Protein AF-A0AAV4B6E3-F1 (afdb_monomer_lite)

Structure (mmCIF, N/CA/C/O backbone):
data_AF-A0AAV4B6E3-F1
#
_entry.id   AF-A0AAV4B6E3-F1
#
loop_
_atom_site.group_PDB
_atom_site.id
_atom_site.type_symbol
_atom_site.label_atom_id
_atom_site.label_alt_id
_atom_site.label_comp_id
_atom_site.label_asym_id
_atom_site.label_entity_id
_atom_site.label_seq_id
_atom_site.pdbx_PDB_ins_code
_atom_site.Cartn_x
_atom_site.Cartn_y
_atom_site.Cartn_z
_atom_site.occupancy
_atom_site.B_iso_or_equiv
_atom_site.auth_seq_id
_atom_site.auth_comp_id
_atom_site.auth_asym_id
_atom_site.auth_atom_id
_atom_site.pdbx_PDB_model_num
ATOM 1 N N . MET A 1 1 ? 1.330 -4.296 14.719 1.00 67.62 1 MET A N 1
ATOM 2 C CA . MET A 1 1 ? 0.275 -4.312 15.753 1.00 67.62 1 MET A CA 1
ATOM 3 C C . MET A 1 1 ? -0.475 -5.614 15.565 1.00 67.62 1 MET A C 1
ATOM 5 O O . MET A 1 1 ? -0.799 -5.912 14.423 1.00 67.62 1 MET A O 1
ATOM 9 N N . SER A 1 2 ? -0.610 -6.430 16.605 1.00 88.00 2 SER A N 1
ATOM 10 C CA . SER A 1 2 ? -1.238 -7.752 16.497 1.00 88.00 2 SER A CA 1
ATOM 11 C C . SER A 1 2 ? -2.765 -7.663 16.591 1.00 88.00 2 SER A C 1
ATOM 13 O O . SER A 1 2 ? -3.308 -6.670 17.076 1.00 88.00 2 SER A O 1
ATOM 15 N N . GLU A 1 3 ? -3.461 -8.713 16.154 1.00 90.25 3 GLU A N 1
ATOM 16 C CA . GLU A 1 3 ? -4.915 -8.841 16.320 1.00 90.25 3 GLU A CA 1
ATOM 17 C C . GLU A 1 3 ? -5.330 -8.764 17.799 1.00 90.25 3 GLU A C 1
ATOM 19 O O . GLU A 1 3 ? -6.311 -8.107 18.134 1.00 90.25 3 GLU A O 1
ATOM 24 N N . LEU A 1 4 ? -4.523 -9.341 18.699 1.00 93.25 4 LEU A N 1
ATOM 25 C CA . LEU A 1 4 ? -4.719 -9.257 20.149 1.00 93.25 4 LEU A CA 1
ATOM 26 C C . LEU A 1 4 ? -4.613 -7.815 20.668 1.00 93.25 4 LEU A C 1
ATOM 28 O O . LEU A 1 4 ? -5.402 -7.417 21.525 1.00 93.25 4 LEU A O 1
ATOM 32 N N . ASP A 1 5 ? -3.690 -7.015 20.125 1.00 93.50 5 ASP A N 1
ATOM 33 C CA . ASP A 1 5 ? -3.562 -5.597 20.491 1.00 93.50 5 ASP A CA 1
ATOM 34 C C . ASP A 1 5 ? -4.786 -4.790 20.032 1.00 93.50 5 ASP A C 1
ATOM 36 O O . ASP A 1 5 ? -5.291 -3.938 20.768 1.00 93.50 5 ASP A O 1
ATOM 40 N N . LEU A 1 6 ? -5.284 -5.063 18.819 1.00 94.25 6 LEU A N 1
ATOM 41 C CA . LEU A 1 6 ? -6.503 -4.440 18.295 1.00 94.25 6 LEU A CA 1
ATOM 42 C C . LEU A 1 6 ? -7.722 -4.840 19.125 1.00 94.25 6 LEU A C 1
ATOM 44 O O . LEU A 1 6 ? -8.517 -3.975 19.493 1.00 94.25 6 LEU A O 1
ATOM 48 N N . PHE A 1 7 ? -7.841 -6.121 19.468 1.00 94.88 7 PHE A N 1
ATOM 49 C CA . PHE A 1 7 ? -8.919 -6.631 20.305 1.00 94.88 7 PHE A CA 1
ATOM 50 C C . PHE A 1 7 ? -8.922 -5.958 21.678 1.00 94.88 7 PHE A C 1
ATOM 52 O O . PHE A 1 7 ? -9.950 -5.429 22.089 1.00 94.88 7 PHE A O 1
ATOM 59 N N . ALA A 1 8 ? -7.776 -5.888 22.361 1.00 95.62 8 ALA A N 1
ATOM 60 C CA . ALA A 1 8 ? -7.667 -5.239 23.668 1.00 95.62 8 ALA A CA 1
ATOM 61 C C . ALA A 1 8 ? -8.015 -3.741 23.609 1.00 95.62 8 ALA A C 1
ATOM 63 O O . ALA A 1 8 ? -8.741 -3.231 24.465 1.00 95.62 8 ALA A O 1
ATOM 64 N N . LYS A 1 9 ? -7.548 -3.040 22.568 1.00 95.94 9 LYS A N 1
ATOM 65 C CA . LYS A 1 9 ? -7.863 -1.625 22.331 1.00 95.94 9 LYS A CA 1
ATOM 66 C C . LYS A 1 9 ? -9.359 -1.406 22.124 1.00 95.94 9 LYS A C 1
ATOM 68 O O . LYS A 1 9 ? -9.931 -0.478 22.697 1.00 95.94 9 LYS A O 1
ATOM 73 N N . TYR A 1 10 ? -9.989 -2.230 21.290 1.00 97.19 10 TYR A N 1
ATOM 74 C CA . TYR A 1 10 ? -11.417 -2.113 21.035 1.00 97.19 10 TYR A CA 1
ATOM 75 C C . TYR A 1 10 ? -12.234 -2.557 22.243 1.00 97.19 10 TYR A C 1
ATOM 77 O O . TYR A 1 10 ? -13.209 -1.895 22.562 1.00 97.19 10 TYR A O 1
ATOM 85 N N . LEU A 1 11 ? -11.816 -3.568 22.997 1.00 95.88 11 LEU A N 1
ATOM 86 C CA . LEU A 1 11 ? -12.491 -3.956 24.232 1.00 95.88 11 LEU A CA 1
ATOM 87 C C . LEU A 1 11 ? -12.544 -2.796 25.239 1.00 95.88 11 LEU A C 1
ATOM 89 O O . LEU A 1 11 ? -13.626 -2.444 25.706 1.00 95.88 11 LEU A O 1
ATOM 93 N N . ASP A 1 12 ? -11.408 -2.150 25.514 1.00 96.62 12 ASP A N 1
ATOM 94 C CA . ASP A 1 12 ? -11.341 -0.975 26.397 1.00 96.62 12 ASP A CA 1
ATOM 95 C C . ASP A 1 12 ? -12.201 0.188 25.871 1.00 96.62 12 ASP A C 1
ATOM 97 O O . ASP A 1 12 ? -12.976 0.785 26.622 1.00 96.62 12 ASP A O 1
ATOM 101 N N . LEU A 1 13 ? -12.141 0.473 24.566 1.00 96.75 13 LEU A N 1
ATOM 102 C CA . LEU A 1 13 ? -12.960 1.521 23.959 1.00 96.75 13 LEU A CA 1
ATOM 103 C C . LEU A 1 13 ? -14.460 1.213 24.064 1.00 96.75 13 LEU A C 1
ATOM 105 O O . LEU A 1 13 ? -15.246 2.09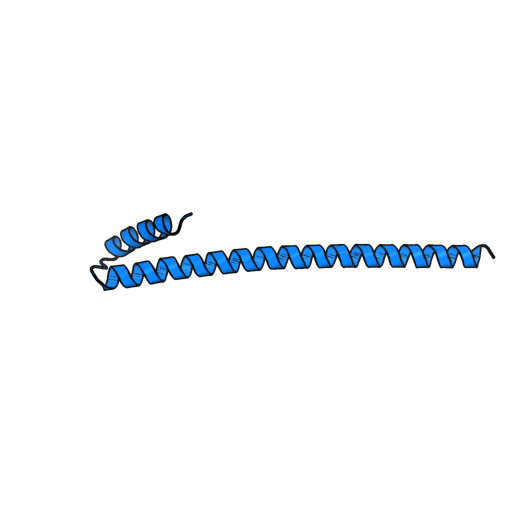9 24.387 1.00 96.75 13 LEU A O 1
ATOM 109 N N . GLY A 1 14 ? -14.865 -0.030 23.816 1.00 96.38 14 GLY A N 1
ATOM 110 C CA . GLY A 1 14 ? -16.261 -0.450 23.869 1.00 96.38 14 GLY A CA 1
ATOM 111 C C . GLY A 1 14 ? -16.836 -0.349 25.280 1.00 96.38 14 GLY A C 1
ATOM 112 O O . GLY A 1 14 ? -17.932 0.186 25.449 1.00 96.38 14 GLY A O 1
ATOM 113 N N . VAL A 1 15 ? -16.062 -0.750 26.296 1.00 96.31 15 VAL A N 1
ATOM 114 C CA . VAL A 1 15 ? -16.430 -0.573 27.711 1.00 96.31 15 VAL A CA 1
ATOM 115 C C . VAL A 1 15 ? -16.608 0.911 28.046 1.00 96.31 15 VAL A C 1
ATOM 117 O O . VAL A 1 15 ? -17.608 1.287 28.656 1.00 96.31 15 VAL A O 1
ATOM 120 N N . ARG A 1 16 ? -15.694 1.785 27.600 1.00 96.19 16 ARG A N 1
ATOM 121 C CA . ARG A 1 16 ? -15.811 3.244 27.808 1.00 96.19 16 ARG A CA 1
ATOM 122 C C . ARG A 1 16 ? -17.022 3.859 27.110 1.00 96.19 16 ARG A C 1
ATOM 124 O O . ARG A 1 16 ? -17.555 4.854 27.590 1.00 96.19 16 ARG A O 1
ATOM 131 N N . LEU A 1 17 ? -17.460 3.272 25.999 1.00 95.38 17 LEU A N 1
ATOM 132 C CA . LEU A 1 17 ? -18.670 3.672 25.277 1.00 95.38 17 LEU A CA 1
ATOM 133 C C . LEU A 1 17 ? -19.958 3.107 25.902 1.00 95.38 17 LEU A C 1
ATOM 135 O O . LEU A 1 17 ? -21.035 3.305 25.344 1.00 95.38 17 LEU A O 1
ATOM 139 N N . GLY A 1 18 ? -19.867 2.416 27.043 1.00 94.38 18 GLY A N 1
ATOM 140 C CA . GLY A 1 18 ? -21.017 1.846 27.745 1.00 94.38 18 GLY A CA 1
ATOM 141 C C . GLY A 1 18 ? -21.579 0.581 27.095 1.00 94.38 18 GLY A C 1
ATOM 142 O O . GLY A 1 18 ? -22.664 0.139 27.472 1.00 94.38 18 GLY A O 1
ATOM 143 N N . ARG A 1 19 ? -20.862 -0.015 26.133 1.00 94.44 19 ARG A N 1
ATOM 144 C CA . ARG A 1 19 ? -21.230 -1.316 25.563 1.00 94.44 19 ARG A CA 1
ATOM 145 C C . ARG A 1 19 ? -20.920 -2.414 26.570 1.00 94.44 19 ARG A C 1
ATOM 147 O O . ARG A 1 19 ? -19.940 -2.339 27.311 1.00 94.44 19 ARG A O 1
ATOM 154 N N . SER A 1 20 ? -21.746 -3.451 26.596 1.00 93.88 20 SER A N 1
ATOM 155 C CA . SER A 1 20 ? -21.570 -4.571 27.522 1.00 93.88 20 SER A CA 1
ATOM 156 C C . SER A 1 20 ? -22.116 -5.872 26.945 1.00 93.88 20 SER A C 1
ATOM 158 O O . SER A 1 20 ? -22.895 -5.864 25.992 1.00 93.88 20 SER A O 1
ATOM 160 N N . GLY A 1 21 ? -21.685 -6.996 27.522 1.00 91.31 21 GLY A N 1
ATOM 161 C CA . GLY A 1 21 ? -22.169 -8.323 27.151 1.00 91.31 21 GLY A CA 1
ATOM 162 C C . GLY A 1 21 ? -21.953 -8.647 25.671 1.00 91.31 21 GLY A C 1
ATOM 163 O O . GLY A 1 21 ? -20.886 -8.395 25.113 1.00 91.31 21 GLY A O 1
ATOM 164 N N . GLU A 1 22 ? -22.983 -9.207 25.046 1.00 92.25 22 GLU A N 1
ATOM 165 C CA . GLU A 1 22 ? -22.959 -9.645 23.648 1.00 92.25 22 GLU A CA 1
ATOM 166 C C . GLU A 1 22 ? -22.778 -8.480 22.659 1.00 92.25 22 GLU A C 1
ATOM 168 O O . GLU A 1 22 ? -22.033 -8.609 21.690 1.00 92.25 22 GLU A O 1
ATOM 173 N N . ASP A 1 23 ? -23.358 -7.308 22.950 1.00 94.94 23 ASP A N 1
ATOM 174 C CA . ASP A 1 23 ? -23.187 -6.102 22.124 1.00 94.94 23 ASP A CA 1
ATOM 175 C C . ASP A 1 23 ? -21.732 -5.606 22.120 1.00 94.94 23 ASP A C 1
ATOM 177 O O . ASP A 1 23 ? -21.232 -5.140 21.095 1.00 94.94 23 ASP A O 1
ATOM 181 N N . LEU A 1 24 ? -21.022 -5.744 23.247 1.00 96.00 24 LEU A N 1
ATOM 182 C CA . LEU A 1 24 ? -19.600 -5.415 23.318 1.00 96.00 24 LEU A CA 1
ATOM 183 C C . LEU A 1 24 ? -18.763 -6.390 22.485 1.00 96.00 24 LEU A C 1
ATOM 185 O O . LEU A 1 24 ? -17.938 -5.932 21.699 1.00 96.00 24 LEU A O 1
ATOM 189 N N . SER A 1 25 ? -18.985 -7.702 22.625 1.00 95.38 25 SER A N 1
ATOM 190 C CA . SER A 1 25 ? -18.217 -8.717 21.881 1.00 95.38 25 SER A CA 1
ATOM 191 C C . SER A 1 25 ? -18.384 -8.546 20.374 1.00 95.38 25 SER A C 1
ATOM 193 O O . SER A 1 25 ? -17.396 -8.383 19.659 1.00 95.38 25 SER A O 1
ATOM 195 N N . ALA A 1 26 ? -19.634 -8.467 19.903 1.00 95.81 26 ALA A N 1
ATOM 196 C CA . ALA A 1 26 ? -19.937 -8.318 18.483 1.00 95.81 26 ALA A CA 1
ATOM 197 C C . ALA A 1 26 ? -19.344 -7.024 17.901 1.00 95.81 26 ALA A C 1
ATOM 199 O O . ALA A 1 26 ? -18.827 -7.008 16.783 1.00 95.81 26 ALA A O 1
ATOM 200 N N . TRP A 1 27 ? -19.378 -5.928 18.665 1.00 96.81 27 TRP A N 1
ATOM 201 C CA . TRP A 1 27 ? -18.798 -4.662 18.231 1.00 96.81 27 TRP A CA 1
ATOM 202 C C . TRP A 1 27 ? -17.266 -4.696 18.175 1.00 96.81 27 TRP A C 1
ATOM 204 O O . TRP A 1 27 ? -16.683 -4.164 17.230 1.00 96.81 27 TRP A O 1
ATOM 214 N N . VAL A 1 28 ? -16.606 -5.321 19.155 1.00 97.25 28 VAL A N 1
ATOM 215 C CA . VAL A 1 28 ? -15.144 -5.479 19.160 1.00 97.25 28 VAL A CA 1
ATOM 216 C C . VAL A 1 28 ? -14.697 -6.320 17.969 1.00 97.25 28 VAL A C 1
ATOM 218 O O . VAL A 1 28 ? -13.808 -5.895 17.234 1.00 97.25 28 VAL A O 1
ATOM 221 N N . GLU A 1 29 ? -15.343 -7.462 17.733 1.00 95.94 29 GLU A N 1
ATOM 222 C CA . GLU A 1 29 ? -15.053 -8.342 16.596 1.00 95.94 29 GLU A CA 1
ATOM 223 C C . GLU A 1 29 ? -15.217 -7.613 15.256 1.00 95.94 29 GLU A C 1
ATOM 225 O O . GLU A 1 29 ? -14.335 -7.677 14.396 1.00 95.94 29 GLU A O 1
ATOM 230 N N . ASP A 1 30 ? -16.298 -6.843 15.094 1.00 96.94 30 ASP A N 1
ATOM 231 C CA . ASP A 1 30 ? -16.519 -6.037 13.893 1.00 96.94 30 ASP A CA 1
ATOM 232 C C . ASP A 1 30 ? -15.412 -4.993 13.679 1.00 96.94 30 ASP A C 1
ATOM 234 O O . ASP A 1 30 ? -14.944 -4.796 12.553 1.00 96.94 30 ASP A O 1
ATOM 238 N N . LYS A 1 31 ? -14.949 -4.338 14.751 1.00 96.62 31 LYS A N 1
ATOM 239 C CA . LYS A 1 31 ? -13.890 -3.324 14.667 1.00 96.62 31 LYS A CA 1
ATOM 240 C C . LYS A 1 31 ? -12.523 -3.914 14.364 1.00 96.62 31 LYS A C 1
ATOM 242 O O . LYS A 1 31 ? -11.824 -3.380 13.503 1.00 96.62 31 LYS A O 1
ATOM 247 N N . VAL A 1 32 ? -12.165 -5.015 15.021 1.00 96.12 32 VAL A N 1
ATOM 248 C CA . VAL A 1 32 ? -10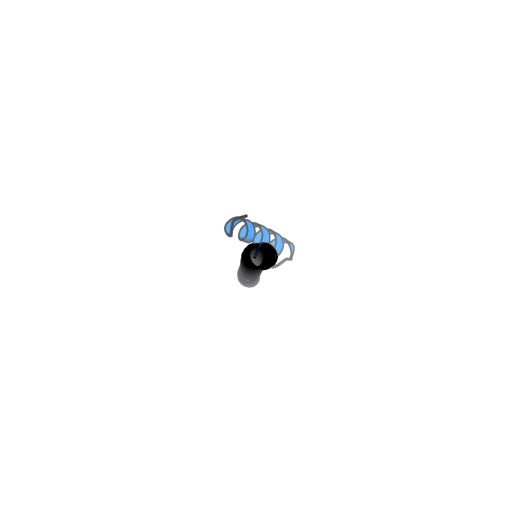.918 -5.743 14.749 1.00 96.12 32 VAL A CA 1
ATOM 249 C C . VAL A 1 32 ? -10.891 -6.186 13.289 1.00 96.12 32 VAL A C 1
ATOM 251 O O . VAL A 1 32 ? -9.937 -5.882 12.575 1.00 96.12 32 VAL A O 1
ATOM 254 N N . ARG A 1 33 ? -11.975 -6.803 12.808 1.00 95.25 33 ARG A N 1
ATOM 255 C CA . ARG A 1 33 ? -12.103 -7.239 11.414 1.00 95.25 33 ARG A CA 1
ATOM 256 C C . ARG A 1 33 ? -11.964 -6.081 10.423 1.00 95.25 33 ARG A C 1
ATOM 258 O O . ARG A 1 33 ? -11.203 -6.191 9.468 1.00 95.25 33 ARG A O 1
ATOM 265 N N . GLN A 1 34 ? -12.645 -4.956 10.654 1.00 95.69 34 GLN A N 1
ATOM 266 C CA . GLN A 1 34 ? -12.561 -3.781 9.775 1.00 95.69 34 GLN A CA 1
ATOM 267 C C . GLN A 1 34 ? -11.141 -3.219 9.664 1.00 95.69 34 GLN A C 1
ATOM 269 O O . GLN A 1 34 ? -10.727 -2.816 8.574 1.00 95.69 34 GLN A O 1
ATOM 274 N N . ASP A 1 35 ? -10.402 -3.167 10.770 1.00 95.50 35 ASP A N 1
ATOM 275 C CA . ASP A 1 35 ? -9.028 -2.668 10.767 1.00 95.50 35 ASP A CA 1
ATOM 276 C C . ASP A 1 35 ? -8.065 -3.642 10.088 1.00 95.50 35 ASP A C 1
ATOM 278 O O . ASP A 1 35 ? -7.223 -3.205 9.300 1.00 95.50 35 ASP A O 1
ATOM 282 N N . MET A 1 36 ? -8.235 -4.947 10.305 1.00 93.06 36 MET A N 1
ATOM 283 C CA . MET A 1 36 ? -7.471 -5.977 9.596 1.00 93.06 36 MET A CA 1
ATOM 284 C C . MET A 1 36 ? -7.721 -5.904 8.082 1.00 93.06 36 MET A C 1
ATOM 286 O O . MET A 1 36 ? -6.776 -5.764 7.310 1.00 93.06 36 MET A O 1
A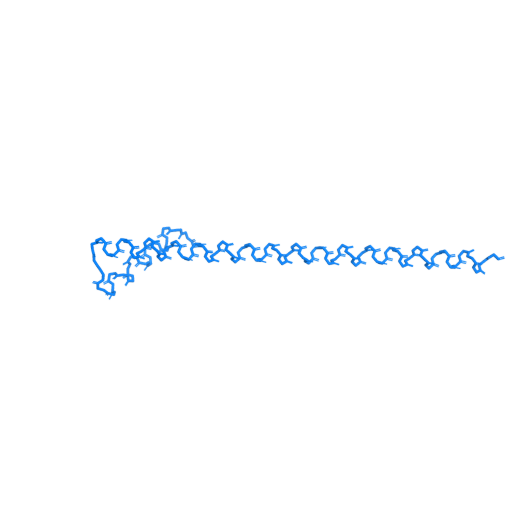TOM 290 N N . GLU A 1 37 ? -8.983 -5.832 7.645 1.00 94.94 37 GLU A N 1
ATOM 291 C CA . GLU A 1 37 ? -9.341 -5.671 6.225 1.00 94.94 37 GLU A CA 1
ATOM 292 C C . GLU A 1 37 ? -8.798 -4.365 5.612 1.00 94.94 37 GLU A C 1
ATOM 294 O O . GLU A 1 37 ? -8.559 -4.267 4.404 1.00 94.94 37 GLU A O 1
ATOM 299 N N . ARG A 1 38 ? -8.670 -3.293 6.402 1.00 93.44 38 ARG A N 1
ATOM 300 C CA . ARG A 1 38 ? -8.040 -2.043 5.944 1.00 93.44 38 ARG A CA 1
ATOM 301 C C . ARG A 1 38 ? -6.536 -2.208 5.786 1.00 93.44 38 ARG A C 1
ATOM 303 O O . ARG A 1 38 ? -6.004 -1.746 4.778 1.00 93.44 38 ARG A O 1
ATOM 310 N N . SER A 1 39 ? -5.888 -2.864 6.745 1.00 91.88 39 SER A N 1
ATOM 311 C CA . SER A 1 39 ? -4.460 -3.174 6.696 1.00 91.88 39 SER A CA 1
ATOM 312 C C . SER A 1 39 ? -4.132 -4.029 5.472 1.00 91.88 39 SER A C 1
ATOM 314 O O . SER A 1 39 ? -3.252 -3.669 4.695 1.00 91.88 39 SER A O 1
ATOM 316 N N . ASP A 1 40 ? -4.898 -5.092 5.227 1.00 93.44 40 ASP A N 1
ATOM 317 C CA . ASP A 1 40 ? -4.689 -5.976 4.077 1.00 93.44 40 ASP A CA 1
ATOM 318 C C . ASP A 1 40 ? -4.841 -5.231 2.748 1.00 93.44 40 ASP A C 1
ATOM 320 O O . ASP A 1 40 ? -3.988 -5.333 1.866 1.00 93.44 40 ASP A O 1
ATOM 324 N N . ARG A 1 41 ? -5.876 -4.389 2.624 1.00 95.31 41 ARG A N 1
ATOM 325 C CA . ARG A 1 41 ? -6.063 -3.539 1.437 1.00 95.31 41 ARG A CA 1
ATOM 326 C C . ARG A 1 41 ? -4.941 -2.525 1.249 1.00 95.31 41 ARG A C 1
ATOM 328 O O . ARG A 1 41 ? -4.641 -2.161 0.113 1.00 95.31 41 ARG A O 1
ATOM 335 N N . GLN A 1 42 ? -4.348 -2.018 2.327 1.00 94.56 42 GLN A N 1
ATOM 336 C CA . GLN A 1 42 ? -3.200 -1.124 2.223 1.00 94.56 42 GLN A CA 1
ATOM 337 C C . GLN A 1 42 ? -1.975 -1.879 1.701 1.00 94.56 42 GLN A C 1
ATOM 339 O O . GLN A 1 42 ? -1.361 -1.423 0.739 1.00 94.56 42 GLN A O 1
ATOM 344 N N . ILE A 1 43 ? -1.682 -3.052 2.267 1.00 94.69 43 ILE A N 1
ATOM 345 C CA . ILE A 1 43 ? -0.576 -3.911 1.828 1.00 94.69 43 ILE A CA 1
ATOM 346 C C . ILE A 1 43 ? -0.746 -4.288 0.351 1.00 94.69 43 ILE A C 1
ATOM 348 O O . ILE A 1 43 ? 0.203 -4.215 -0.426 1.00 94.69 43 ILE A O 1
ATOM 352 N N . GLU A 1 44 ? -1.960 -4.646 -0.069 1.00 95.31 44 GLU A N 1
ATOM 353 C CA . GLU A 1 44 ? -2.256 -4.960 -1.469 1.00 95.31 44 GLU A CA 1
ATOM 354 C C . GLU A 1 44 ? -2.003 -3.761 -2.397 1.00 95.31 44 GLU A C 1
ATOM 356 O O . GLU A 1 44 ? -1.404 -3.908 -3.464 1.00 95.31 44 GLU A O 1
ATOM 361 N N . ARG A 1 45 ? -2.408 -2.551 -1.989 1.00 96.00 45 ARG A N 1
ATOM 362 C CA . ARG A 1 45 ? -2.152 -1.323 -2.760 1.00 96.00 45 ARG A CA 1
ATOM 363 C C . ARG A 1 45 ? -0.668 -1.004 -2.872 1.00 96.00 45 ARG A C 1
ATOM 365 O O . ARG A 1 45 ? -0.236 -0.580 -3.941 1.00 96.00 45 ARG A O 1
ATOM 372 N N . GLU A 1 46 ? 0.088 -1.183 -1.793 1.00 95.75 46 GLU A N 1
ATOM 373 C CA . GLU A 1 46 ? 1.538 -0.975 -1.782 1.00 95.75 46 GLU A CA 1
ATOM 374 C C . GLU A 1 46 ? 2.227 -1.960 -2.731 1.00 95.75 46 GLU A C 1
ATOM 376 O O . GLU A 1 46 ? 2.935 -1.522 -3.636 1.00 95.75 46 GLU A O 1
ATOM 381 N N . ARG A 1 47 ? 1.898 -3.256 -2.650 1.00 95.88 47 ARG A N 1
ATOM 382 C CA . ARG A 1 47 ? 2.410 -4.276 -3.583 1.00 95.88 47 ARG A CA 1
ATOM 383 C C . ARG A 1 47 ? 2.084 -3.958 -5.038 1.00 95.88 47 ARG A C 1
ATOM 385 O O . ARG A 1 47 ? 2.952 -4.036 -5.901 1.00 95.88 47 ARG A O 1
ATOM 392 N N . LYS A 1 48 ? 0.845 -3.550 -5.324 1.00 97.00 48 LYS A N 1
ATOM 393 C CA . LYS A 1 48 ? 0.437 -3.175 -6.684 1.00 97.00 48 LYS A CA 1
ATOM 394 C C . LYS A 1 48 ? 1.178 -1.935 -7.185 1.00 97.00 48 LYS A C 1
ATOM 396 O O . LYS A 1 48 ? 1.453 -1.813 -8.376 1.00 97.00 48 LYS A O 1
ATOM 401 N N . ARG A 1 49 ? 1.482 -0.988 -6.294 1.00 97.12 49 ARG A N 1
ATOM 402 C CA . ARG A 1 49 ? 2.272 0.198 -6.634 1.00 97.12 49 ARG A CA 1
ATOM 403 C C . ARG A 1 49 ? 3.706 -0.183 -6.992 1.00 97.12 49 ARG A C 1
ATOM 405 O O . ARG A 1 49 ? 4.190 0.294 -8.012 1.00 97.12 49 ARG A O 1
ATOM 412 N N . GLU A 1 50 ? 4.336 -1.048 -6.202 1.00 96.88 50 GLU A N 1
ATOM 413 C CA . GLU A 1 50 ? 5.677 -1.575 -6.483 1.00 96.88 50 GLU A CA 1
ATOM 414 C C . GLU A 1 50 ? 5.709 -2.356 -7.804 1.00 96.88 50 GLU A C 1
ATOM 416 O O . GLU A 1 50 ? 6.597 -2.150 -8.626 1.00 96.88 50 GLU A O 1
ATOM 421 N N . GLU A 1 51 ? 4.699 -3.187 -8.068 1.00 97.38 51 GLU A N 1
ATOM 422 C CA . GLU A 1 51 ? 4.573 -3.915 -9.334 1.00 97.38 51 GLU A CA 1
ATOM 423 C C . GLU A 1 51 ? 4.462 -2.969 -10.538 1.00 97.38 51 GLU A C 1
ATOM 425 O O . GLU A 1 51 ? 5.166 -3.143 -11.534 1.00 97.38 51 GLU A O 1
ATOM 430 N N . MET A 1 52 ? 3.623 -1.931 -10.447 1.00 97.56 52 MET A N 1
ATOM 431 C CA . MET A 1 52 ? 3.512 -0.922 -11.506 1.00 97.56 52 MET A CA 1
ATOM 432 C C . MET A 1 52 ? 4.820 -0.152 -11.717 1.00 97.56 52 MET A C 1
ATOM 434 O O . MET A 1 52 ? 5.146 0.201 -12.851 1.00 97.56 52 MET A O 1
ATOM 438 N N . GLU A 1 53 ? 5.561 0.133 -10.647 1.00 96.94 53 GLU A N 1
ATOM 439 C CA . GLU A 1 53 ? 6.856 0.808 -10.728 1.00 96.94 53 GLU A CA 1
ATOM 440 C C . GLU A 1 53 ? 7.898 -0.067 -11.433 1.00 96.94 53 GLU A C 1
ATOM 442 O O . GLU A 1 53 ? 8.546 0.404 -12.368 1.00 96.94 53 GLU A O 1
ATOM 447 N N . MET A 1 54 ? 7.965 -1.357 -11.088 1.00 97.44 54 MET A N 1
ATOM 448 C CA . MET A 1 54 ? 8.826 -2.324 -11.774 1.00 97.44 54 MET A CA 1
ATOM 449 C C . MET A 1 54 ? 8.465 -2.471 -13.255 1.00 97.44 54 MET A C 1
ATOM 451 O O . MET A 1 54 ? 9.347 -2.406 -14.108 1.00 97.44 54 MET A O 1
ATOM 455 N N . GLN A 1 55 ? 7.176 -2.597 -13.592 1.00 97.31 55 GLN A N 1
ATOM 456 C CA . GLN A 1 55 ? 6.736 -2.668 -14.993 1.00 97.31 55 GLN A CA 1
ATOM 457 C C . GLN A 1 55 ? 7.099 -1.401 -15.777 1.00 97.31 55 GLN A C 1
ATOM 459 O O . GLN A 1 55 ? 7.482 -1.466 -16.948 1.00 97.31 55 GLN A O 1
ATOM 464 N N . LYS A 1 56 ? 6.988 -0.229 -15.143 1.00 97.44 56 LYS A N 1
ATOM 465 C CA . LYS A 1 56 ? 7.373 1.040 -15.763 1.00 97.44 56 LYS A CA 1
ATOM 466 C C . LYS A 1 56 ? 8.878 1.094 -16.021 1.00 97.44 56 LYS A C 1
ATOM 468 O O . LYS A 1 56 ? 9.280 1.518 -17.104 1.00 97.44 56 LYS A O 1
ATOM 473 N N . GLU A 1 57 ? 9.691 0.673 -15.058 1.00 96.94 57 GLU A N 1
ATOM 474 C CA . GLU A 1 57 ? 11.145 0.619 -15.207 1.00 96.94 57 GLU A CA 1
ATOM 475 C C . GLU A 1 57 ? 11.559 -0.364 -16.311 1.00 96.94 57 GLU A C 1
ATOM 477 O O . GLU A 1 57 ? 12.371 -0.028 -17.174 1.00 96.94 57 GLU A O 1
ATOM 482 N N . GLU A 1 58 ? 10.957 -1.553 -16.345 1.00 96.50 58 GLU A N 1
ATOM 483 C CA . GLU A 1 58 ? 11.219 -2.548 -17.384 1.00 96.50 58 GLU A CA 1
ATOM 484 C C . GLU A 1 58 ? 10.878 -2.010 -18.780 1.00 96.50 58 GLU A C 1
ATOM 486 O O . GLU A 1 58 ? 11.690 -2.105 -19.703 1.00 96.50 58 GLU A O 1
ATOM 491 N N . SER A 1 59 ? 9.717 -1.368 -18.928 1.00 96.69 59 SER A N 1
ATOM 492 C CA . SER A 1 59 ? 9.306 -0.730 -20.181 1.00 96.69 59 SER A CA 1
ATOM 493 C C . SER A 1 59 ? 10.301 0.346 -20.633 1.00 96.69 59 SER A C 1
ATOM 495 O O . SER A 1 59 ? 10.681 0.395 -21.805 1.00 96.69 59 SER A O 1
ATOM 497 N N . GLN A 1 60 ? 10.801 1.172 -19.707 1.00 96.88 60 GLN A N 1
ATOM 498 C CA . GLN A 1 60 ? 11.822 2.177 -20.016 1.00 96.88 60 GLN A CA 1
ATOM 499 C C . GLN A 1 60 ? 13.131 1.546 -20.501 1.00 96.88 60 GLN A C 1
ATOM 501 O O . GLN A 1 60 ? 13.671 1.990 -21.515 1.00 96.88 60 GLN A O 1
ATOM 506 N N . ARG A 1 61 ? 13.602 0.477 -19.847 1.00 95.94 61 ARG A N 1
ATOM 507 C CA . ARG A 1 61 ? 14.805 -0.257 -20.276 1.00 95.94 61 ARG A CA 1
ATOM 508 C C . ARG A 1 61 ? 14.635 -0.855 -21.674 1.00 95.94 61 ARG A C 1
ATOM 510 O O . ARG A 1 61 ? 15.542 -0.768 -22.496 1.00 95.94 61 ARG A O 1
ATOM 517 N N . GLN A 1 62 ? 13.464 -1.415 -21.982 1.00 96.69 62 GLN A N 1
ATOM 518 C CA . GLN A 1 62 ? 13.175 -1.950 -23.318 1.00 96.69 62 GLN A CA 1
ATOM 519 C C . GLN A 1 62 ? 13.168 -0.860 -24.399 1.00 96.69 62 GLN A C 1
ATOM 521 O O . GLN A 1 62 ? 13.678 -1.075 -25.501 1.00 96.69 62 GLN A O 1
ATOM 526 N N . LEU A 1 63 ? 12.611 0.316 -24.097 1.00 96.38 63 LEU A N 1
ATOM 527 C CA . LEU A 1 63 ? 12.631 1.457 -25.015 1.00 96.38 63 LEU A CA 1
ATOM 528 C C . LEU A 1 63 ? 14.055 1.964 -25.263 1.00 96.38 63 LEU A C 1
ATOM 530 O O . LEU A 1 63 ? 14.398 2.278 -26.403 1.00 96.38 63 LEU A O 1
ATOM 534 N N . GLU A 1 64 ? 14.887 2.018 -24.224 1.00 96.56 64 GLU A N 1
ATOM 535 C CA . GLU A 1 64 ? 16.287 2.422 -24.345 1.00 96.56 64 GLU A CA 1
ATOM 536 C C . GLU A 1 64 ? 17.092 1.439 -25.204 1.00 96.56 64 GLU A C 1
ATOM 538 O O . GLU A 1 64 ? 17.806 1.867 -26.111 1.00 96.56 64 GLU A O 1
ATOM 543 N N . LEU A 1 65 ? 16.908 0.130 -25.002 1.00 97.00 65 LEU A N 1
ATOM 544 C CA . LEU A 1 65 ? 17.528 -0.904 -25.838 1.00 97.00 65 LEU A CA 1
ATOM 545 C C . LEU A 1 65 ? 17.144 -0.748 -27.313 1.00 97.00 65 LEU A C 1
ATOM 547 O O . LEU A 1 65 ? 18.025 -0.648 -28.166 1.00 97.00 65 LEU A O 1
ATOM 551 N N . ARG A 1 66 ? 15.844 -0.628 -27.618 1.00 95.19 66 ARG A N 1
ATOM 552 C CA . ARG A 1 66 ? 15.377 -0.414 -29.000 1.00 95.19 66 A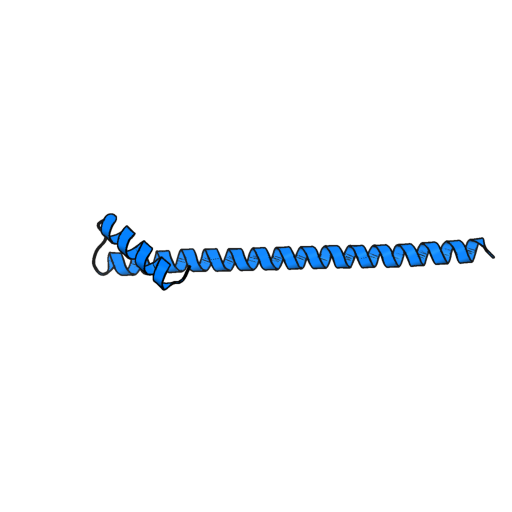RG A CA 1
ATOM 553 C C . ARG A 1 66 ? 15.943 0.856 -29.618 1.00 95.19 66 ARG A C 1
ATOM 555 O O . ARG A 1 66 ? 16.265 0.884 -30.803 1.00 95.19 66 ARG A O 1
ATOM 562 N N . ARG A 1 67 ? 16.048 1.928 -28.832 1.00 96.75 67 ARG A N 1
ATOM 563 C CA . ARG A 1 67 ? 16.642 3.178 -29.300 1.00 96.75 67 ARG A CA 1
ATOM 564 C C . ARG A 1 67 ? 18.114 2.979 -29.663 1.00 96.75 67 ARG A C 1
ATOM 566 O O . ARG A 1 67 ? 18.526 3.434 -30.725 1.00 96.75 67 ARG A O 1
ATOM 573 N N . MET A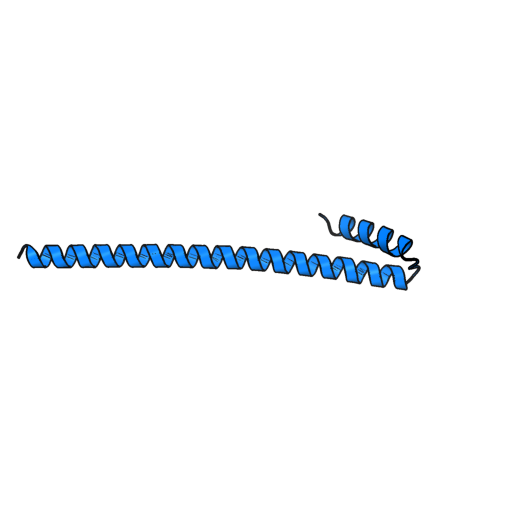 1 68 ? 18.886 2.291 -28.820 1.00 95.94 68 MET A N 1
ATOM 574 C CA . MET A 1 68 ? 20.294 1.996 -29.103 1.00 95.94 68 MET A CA 1
ATOM 575 C C . MET A 1 68 ? 20.462 1.127 -30.355 1.00 95.94 68 MET A C 1
ATOM 577 O O . MET A 1 68 ? 21.335 1.413 -31.172 1.00 95.94 68 MET A O 1
ATOM 581 N N . GLU A 1 69 ? 19.610 0.116 -30.545 1.00 95.69 69 GLU A N 1
ATOM 582 C CA . GLU A 1 69 ? 19.605 -0.725 -31.751 1.00 95.69 69 GLU A CA 1
ATOM 583 C C . GLU A 1 69 ? 19.351 0.097 -33.022 1.00 95.69 69 GLU A C 1
ATOM 585 O O . GLU A 1 69 ? 20.095 -0.021 -33.997 1.00 95.69 69 GLU A O 1
ATOM 590 N N . LEU A 1 70 ? 18.351 0.985 -32.999 1.00 95.62 70 LEU A N 1
ATOM 591 C CA . LEU A 1 70 ? 18.047 1.870 -34.126 1.00 95.62 70 LEU A CA 1
ATOM 592 C C . LEU A 1 70 ? 19.187 2.852 -34.415 1.00 95.62 70 LEU A C 1
ATOM 594 O O . LEU A 1 70 ? 19.537 3.069 -35.574 1.00 95.62 70 LEU A O 1
ATOM 598 N N . GLU A 1 71 ? 19.793 3.440 -33.381 1.00 95.56 71 GLU A N 1
ATOM 599 C CA . GLU A 1 71 ? 20.945 4.331 -33.552 1.00 95.56 71 GLU A CA 1
ATOM 600 C C . GLU A 1 71 ? 22.151 3.594 -34.154 1.00 95.56 71 GLU A C 1
ATOM 602 O O . GLU A 1 71 ? 22.840 4.150 -35.013 1.00 95.56 71 GLU A O 1
ATOM 607 N N . ALA A 1 72 ? 22.392 2.344 -33.749 1.00 95.75 72 ALA A N 1
ATOM 608 C CA . ALA A 1 72 ? 23.440 1.504 -34.321 1.00 95.75 72 ALA A CA 1
ATOM 609 C C . ALA A 1 72 ? 23.159 1.161 -35.794 1.00 95.75 72 ALA A C 1
ATOM 611 O O . ALA A 1 72 ? 24.060 1.268 -36.627 1.00 95.75 72 ALA A O 1
ATOM 612 N N . GLU A 1 73 ? 21.916 0.817 -36.142 1.00 95.25 73 GLU A N 1
ATOM 613 C CA . GLU A 1 73 ? 21.532 0.526 -37.527 1.00 95.25 73 GLU A CA 1
ATOM 614 C C . GLU A 1 73 ? 21.673 1.759 -38.433 1.00 95.25 73 GLU A C 1
ATOM 616 O O . GLU A 1 73 ? 22.196 1.656 -39.545 1.00 95.25 73 GLU A O 1
ATOM 621 N N . ILE A 1 74 ? 21.256 2.937 -37.957 1.00 95.38 74 ILE A N 1
ATOM 622 C CA . ILE A 1 74 ? 21.406 4.195 -38.700 1.00 95.38 74 ILE A CA 1
ATOM 623 C C . ILE A 1 74 ? 22.887 4.485 -38.963 1.00 95.38 74 ILE A C 1
ATOM 625 O O . ILE A 1 74 ? 23.246 4.777 -40.102 1.00 95.38 74 ILE A O 1
ATOM 629 N N . ARG A 1 75 ? 23.761 4.361 -37.954 1.00 95.25 75 ARG A N 1
ATOM 630 C CA . ARG A 1 75 ? 25.212 4.560 -38.139 1.00 95.25 75 ARG A CA 1
ATOM 631 C C . ARG A 1 75 ? 25.795 3.572 -39.146 1.00 95.25 75 ARG A C 1
ATOM 633 O O . ARG A 1 75 ? 26.466 3.996 -40.079 1.00 95.25 75 ARG A O 1
ATOM 640 N N . ALA A 1 76 ? 25.451 2.289 -39.035 1.00 93.69 76 ALA A N 1
ATOM 641 C CA . ALA A 1 76 ? 25.911 1.261 -39.969 1.00 93.69 76 ALA A CA 1
ATOM 642 C C . ALA A 1 76 ? 25.452 1.503 -41.421 1.00 93.69 76 ALA A C 1
ATOM 644 O O . ALA A 1 76 ? 26.123 1.073 -42.360 1.00 93.69 76 ALA A O 1
ATOM 645 N N . ARG A 1 77 ? 24.311 2.178 -41.625 1.00 92.69 77 ARG A N 1
ATOM 646 C C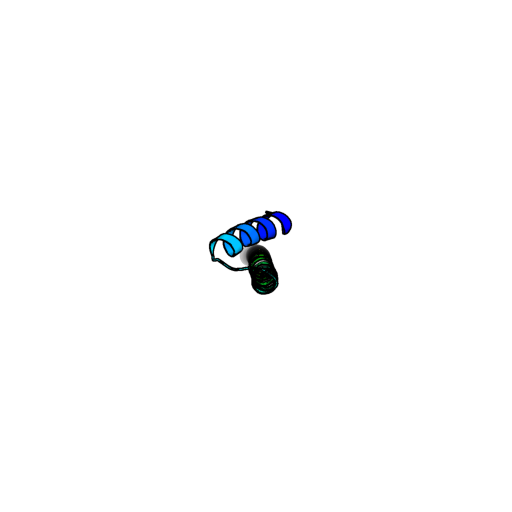A . ARG A 1 77 ? 23.840 2.602 -42.954 1.00 92.69 77 ARG A CA 1
ATOM 647 C C . ARG A 1 77 ? 24.514 3.876 -43.460 1.00 92.69 77 ARG A C 1
ATOM 649 O O . ARG A 1 77 ? 24.635 4.016 -44.667 1.00 92.69 77 ARG A O 1
ATOM 656 N N . LEU A 1 78 ? 24.906 4.791 -42.574 1.00 91.81 78 LEU A N 1
ATOM 657 C CA . LEU A 1 78 ? 25.598 6.037 -42.932 1.00 91.81 78 LEU A CA 1
ATOM 658 C C . LEU A 1 78 ? 27.095 5.832 -43.218 1.00 91.81 78 LEU A C 1
ATOM 660 O O . LEU A 1 78 ? 27.693 6.646 -43.910 1.00 91.81 78 LEU A O 1
ATOM 664 N N . GLU A 1 79 ? 27.696 4.767 -42.684 1.00 84.81 79 GLU A N 1
ATOM 665 C CA . GLU A 1 79 ? 29.100 4.389 -42.914 1.00 84.81 79 GLU A CA 1
ATOM 666 C C . GLU A 1 79 ? 29.311 3.506 -44.167 1.00 84.81 79 GLU A C 1
ATOM 668 O O . GLU A 1 79 ? 30.445 3.122 -44.460 1.00 84.81 79 GLU A O 1
ATOM 673 N N . LYS A 1 80 ? 28.241 3.185 -44.908 1.00 61.62 80 LYS A N 1
ATOM 674 C CA . LYS A 1 80 ? 28.266 2.490 -46.208 1.00 61.62 80 LYS A CA 1
ATOM 675 C C . LYS A 1 80 ? 28.028 3.457 -47.359 1.00 61.62 80 LYS A C 1
ATOM 677 O O . LYS A 1 80 ? 28.644 3.221 -48.421 1.00 61.62 80 LYS A O 1
#

Secondary structure (DSSP, 8-state):
--HHHHHHHHHHHHHHTT--HHHHHHHHHHHHHHHHHHHHHHHHHHHHHHHHHHHHHHHHHHHHHHHHHHHHHHHHHH--

pLDDT: mean 94.48, std 5.24, range [61.62, 97.56]

Radius of gyration: 27.55 Å; chains: 1; bounding box: 52×16×74 Å

Organism: NCBI:txid259542

Foldseek 3Di:
DDLVVLLVVLLVVCVVVVHDDPRSVVRSVVRSVVVVVVVVVVVVVVVVVVVVVVVVVVVVVVVVVVVVVVVVVVVVVVVD

Sequence (80 aa):
MSELDLFAKYLDLGVRLGRSGEDLSAWVEDKVRQDMERSDRQIERERKREEMEMQKEESQRQLELRRMELEAEIRARLEK